Protein AF-A0ABD3YEL4-F1 (afdb_monomer)

Mean predicted aligned error: 6.43 Å

Radius of gyration: 12.54 Å; Cα contacts (8 Å, |Δi|>4): 92; chains: 1; bounding box: 40×21×30 Å

Structure (mmCIF, N/CA/C/O backbone):
data_AF-A0ABD3YEL4-F1
#
_entry.id   AF-A0ABD3YEL4-F1
#
loop_
_atom_site.group_PDB
_atom_site.id
_atom_site.type_symbol
_atom_site.label_atom_id
_atom_site.label_alt_id
_atom_site.label_comp_id
_atom_site.label_asym_id
_atom_site.label_entity_id
_atom_site.label_seq_id
_atom_site.pdbx_PDB_ins_code
_atom_site.Cartn_x
_atom_site.Cartn_y
_atom_site.Cartn_z
_atom_site.occupancy
_atom_site.B_iso_or_equiv
_atom_site.auth_seq_id
_atom_site.auth_comp_id
_atom_site.auth_asym_id
_atom_site.auth_atom_id
_atom_site.pdbx_PDB_model_num
ATOM 1 N N . MET A 1 1 ? -4.572 7.238 11.985 1.00 77.75 1 MET A N 1
ATOM 2 C CA . MET A 1 1 ? -4.334 7.391 10.545 1.00 77.75 1 MET A CA 1
ATOM 3 C C . MET A 1 1 ? -3.637 6.152 10.047 1.00 77.75 1 MET A C 1
ATOM 5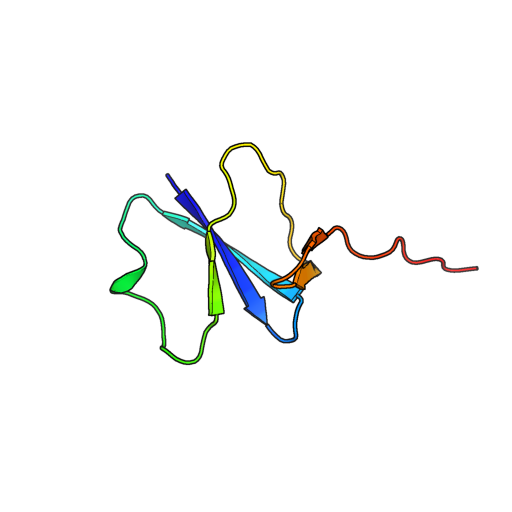 O O . MET A 1 1 ? -2.571 5.830 10.543 1.00 77.75 1 MET A O 1
ATOM 9 N N . THR A 1 2 ? -4.276 5.445 9.128 1.00 84.81 2 THR A N 1
ATOM 10 C CA . THR A 1 2 ? -3.727 4.281 8.442 1.00 84.81 2 THR A CA 1
ATOM 11 C C . THR A 1 2 ? -3.526 4.668 6.985 1.00 84.81 2 THR A C 1
ATOM 13 O O . THR A 1 2 ? -4.425 5.235 6.352 1.00 84.81 2 THR A O 1
ATOM 16 N N . LEU A 1 3 ? -2.334 4.394 6.467 1.00 89.00 3 LEU A N 1
ATOM 17 C CA . LEU A 1 3 ? -1.982 4.650 5.080 1.00 89.00 3 LEU A CA 1
ATOM 18 C C . LEU A 1 3 ? -2.286 3.409 4.247 1.00 89.00 3 LEU A C 1
ATOM 20 O O . LEU A 1 3 ? -1.948 2.293 4.627 1.00 89.00 3 LEU A O 1
ATOM 24 N N . TYR A 1 4 ? -2.891 3.602 3.083 1.00 90.19 4 TYR A N 1
ATOM 25 C CA . TYR A 1 4 ? -3.166 2.518 2.154 1.00 90.19 4 TYR A CA 1
ATOM 26 C C . TYR A 1 4 ? -2.651 2.857 0.769 1.00 90.19 4 TYR A C 1
ATOM 28 O O . TYR A 1 4 ? -2.771 3.985 0.291 1.00 90.19 4 TYR A O 1
ATOM 36 N N . ALA A 1 5 ? -2.116 1.845 0.104 1.00 92.19 5 ALA A N 1
ATOM 37 C CA . ALA A 1 5 ? -1.649 1.914 -1.263 1.00 92.19 5 ALA A CA 1
ATOM 38 C C . ALA A 1 5 ? -2.660 1.253 -2.196 1.00 92.19 5 ALA A C 1
ATOM 40 O O . ALA A 1 5 ? -3.001 0.076 -2.035 1.00 92.19 5 ALA A O 1
ATOM 41 N N . ARG A 1 6 ? -3.106 1.990 -3.215 1.00 92.44 6 ARG A N 1
ATOM 42 C CA . ARG A 1 6 ? -3.863 1.406 -4.319 1.00 92.44 6 ARG A CA 1
ATOM 43 C C . ARG A 1 6 ? -2.909 0.708 -5.265 1.00 92.44 6 ARG A C 1
ATOM 45 O O . ARG A 1 6 ? -2.038 1.347 -5.849 1.00 92.44 6 ARG A O 1
ATOM 52 N N . ILE A 1 7 ? -3.125 -0.581 -5.473 1.00 92.06 7 ILE A N 1
ATOM 53 C CA . ILE A 1 7 ? -2.350 -1.385 -6.405 1.00 92.06 7 ILE A CA 1
ATOM 54 C C . ILE A 1 7 ? -3.077 -1.450 -7.748 1.00 92.06 7 ILE A C 1
ATOM 56 O O . ILE A 1 7 ? -4.217 -1.912 -7.834 1.00 92.06 7 ILE A O 1
ATOM 60 N N . GLN A 1 8 ? -2.402 -1.009 -8.804 1.00 91.19 8 GLN A N 1
ATOM 61 C CA . GLN A 1 8 ? -2.851 -1.099 -10.188 1.00 91.19 8 GLN A CA 1
ATOM 62 C C . GLN A 1 8 ? -1.710 -1.653 -11.041 1.00 91.19 8 GLN A C 1
ATOM 64 O O . GLN A 1 8 ? -0.583 -1.177 -10.945 1.00 91.19 8 GLN A O 1
ATOM 69 N N . ASP A 1 9 ? -1.985 -2.697 -11.827 1.00 90.12 9 ASP A N 1
ATOM 70 C CA . ASP A 1 9 ? -0.982 -3.351 -12.685 1.00 90.12 9 ASP A CA 1
ATOM 71 C C . ASP A 1 9 ? 0.303 -3.770 -11.928 1.00 90.12 9 ASP A C 1
ATOM 73 O O . ASP A 1 9 ? 1.413 -3.715 -12.453 1.00 90.12 9 ASP A O 1
ATOM 77 N N . GLY A 1 10 ? 0.155 -4.179 -10.659 1.00 90.00 10 GLY A N 1
ATOM 78 C CA . GLY A 1 10 ? 1.269 -4.593 -9.793 1.00 90.00 10 GLY A CA 1
ATOM 79 C C . GLY A 1 10 ? 2.102 -3.442 -9.219 1.00 90.00 10 GLY A C 1
ATOM 80 O O . GLY A 1 10 ? 3.160 -3.690 -8.643 1.00 90.00 10 GLY A O 1
ATOM 81 N N . LYS A 1 11 ? 1.639 -2.195 -9.357 1.00 92.62 11 LYS A N 1
ATOM 82 C CA . LYS A 1 11 ? 2.307 -0.987 -8.866 1.00 92.62 11 LYS A CA 1
ATOM 83 C C . LYS A 1 11 ? 1.421 -0.176 -7.937 1.00 92.62 11 LYS A C 1
ATOM 85 O O . LYS A 1 11 ? 0.201 -0.183 -8.074 1.00 92.62 11 LYS A O 1
ATOM 90 N N . VAL A 1 12 ? 2.042 0.560 -7.026 1.00 93.56 12 VAL A N 1
ATOM 91 C CA . VAL A 1 12 ? 1.387 1.584 -6.217 1.00 93.56 12 VAL A CA 1
ATOM 92 C C . VAL A 1 12 ? 1.003 2.741 -7.130 1.00 93.56 12 VAL A C 1
ATOM 94 O O . VAL A 1 12 ? 1.857 3.494 -7.591 1.00 93.56 12 VAL A O 1
ATOM 97 N N . PHE A 1 13 ? -0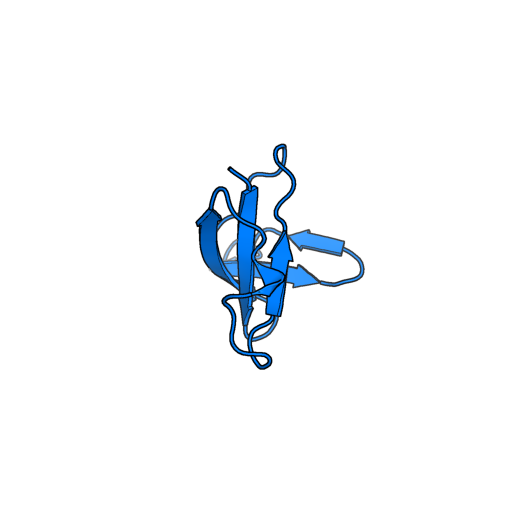.291 2.871 -7.396 1.00 92.44 13 PHE A N 1
ATOM 98 C CA . PHE A 1 13 ? -0.840 3.957 -8.197 1.00 92.44 13 PHE A CA 1
ATOM 99 C C . PHE A 1 13 ? -1.038 5.224 -7.365 1.00 92.44 13 PHE A C 1
ATOM 101 O O . PHE A 1 13 ? -0.695 6.317 -7.798 1.00 92.44 13 PHE A O 1
ATOM 108 N N . GLU A 1 14 ? -1.609 5.088 -6.169 1.00 91.94 14 GLU A N 1
ATOM 109 C CA . GLU A 1 14 ? -1.831 6.208 -5.256 1.00 91.94 14 GLU A CA 1
ATOM 110 C C . GLU A 1 14 ? -1.771 5.748 -3.803 1.00 91.94 14 GLU A C 1
ATOM 112 O O . GLU A 1 14 ? -1.956 4.567 -3.499 1.00 91.94 14 GLU A O 1
ATOM 117 N N . LEU A 1 15 ? -1.513 6.708 -2.922 1.00 91.19 15 LEU A N 1
ATOM 118 C CA . LEU A 1 15 ? -1.502 6.534 -1.479 1.00 91.19 15 LEU A CA 1
ATOM 119 C C . LEU A 1 15 ? -2.643 7.352 -0.889 1.00 91.19 15 LEU A C 1
ATOM 121 O O . LEU A 1 15 ? -2.832 8.510 -1.263 1.00 91.19 15 LEU A O 1
ATOM 125 N N . PHE A 1 16 ? -3.386 6.753 0.030 1.00 88.75 16 PHE A N 1
ATOM 126 C CA . PHE A 1 16 ? -4.510 7.392 0.690 1.00 88.75 16 PHE A CA 1
ATOM 127 C C . PHE A 1 16 ? -4.439 7.138 2.190 1.00 88.75 16 PHE A C 1
ATOM 129 O O . PHE A 1 16 ? -4.398 5.993 2.635 1.00 88.75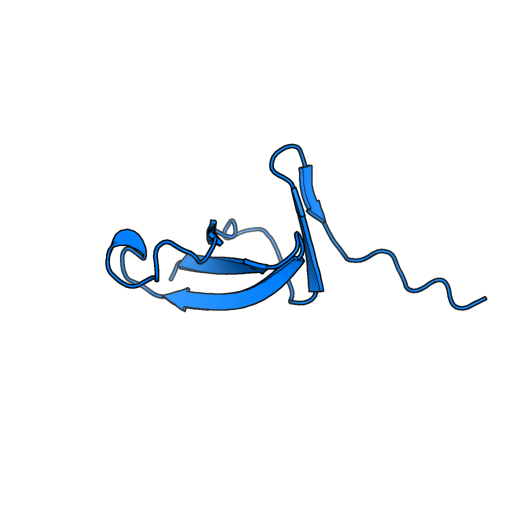 16 PHE A O 1
ATOM 136 N N . GLU A 1 17 ? -4.424 8.216 2.964 1.00 88.44 17 GLU A N 1
ATOM 137 C CA . GLU A 1 17 ? -4.389 8.178 4.422 1.00 88.44 17 GLU A CA 1
ATOM 138 C C . GLU A 1 17 ? -5.787 8.448 4.975 1.00 88.44 17 GLU A C 1
ATOM 140 O O . GLU A 1 17 ? -6.475 9.378 4.546 1.00 88.44 17 GLU A O 1
ATOM 145 N N . THR A 1 18 ? -6.235 7.623 5.917 1.00 84.75 18 THR A N 1
ATOM 146 C CA . THR A 1 18 ? -7.547 7.796 6.5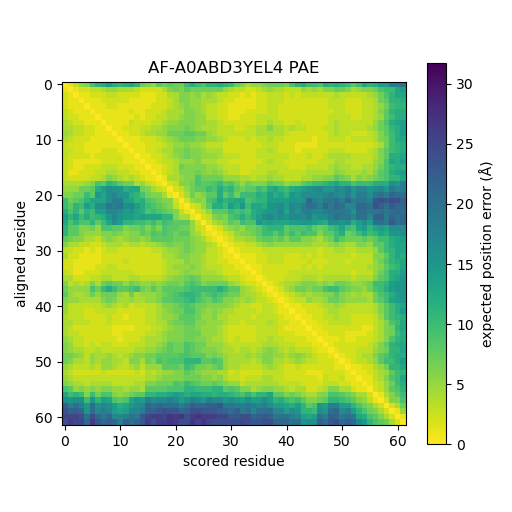42 1.00 84.75 18 THR A CA 1
ATOM 147 C C . THR A 1 18 ? -7.572 7.297 7.979 1.00 84.75 18 THR A C 1
ATOM 149 O O . THR A 1 18 ? -6.758 6.472 8.380 1.00 84.75 18 THR A O 1
ATOM 152 N N . ASP A 1 19 ? -8.515 7.799 8.770 1.00 79.38 19 ASP A N 1
ATOM 153 C CA . ASP A 1 19 ? -8.750 7.370 10.154 1.00 79.38 19 ASP A CA 1
ATOM 154 C C . ASP A 1 19 ? -9.887 6.338 1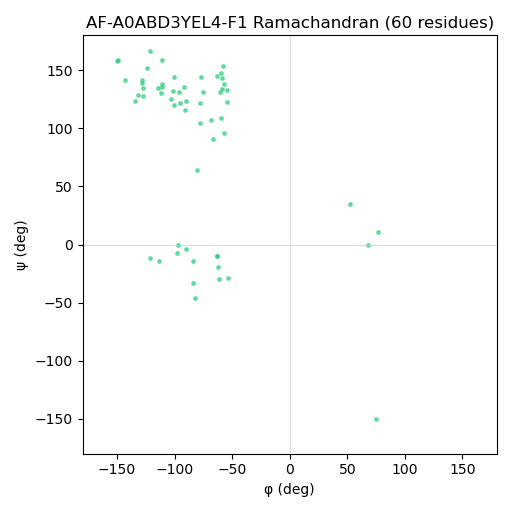0.288 1.00 79.38 19 ASP A C 1
ATOM 156 O O . ASP A 1 19 ? -10.192 5.918 11.402 1.00 79.38 19 ASP A O 1
ATOM 160 N N . GLY A 1 20 ? -10.533 5.947 9.181 1.00 67.81 20 GLY A N 1
ATOM 161 C CA . GLY A 1 20 ? -11.661 5.005 9.165 1.00 67.81 20 GLY A CA 1
ATOM 162 C C . GLY A 1 20 ? -11.345 3.648 8.526 1.00 67.81 20 GLY A C 1
ATOM 163 O O . GLY A 1 20 ? -10.431 3.530 7.710 1.00 67.81 20 GLY A O 1
ATOM 164 N N . ASP A 1 21 ? -12.138 2.625 8.860 1.00 65.62 21 ASP A N 1
ATOM 165 C CA . ASP A 1 21 ? -12.094 1.306 8.219 1.00 65.62 21 ASP A CA 1
ATOM 166 C C . ASP A 1 21 ? -12.390 1.429 6.714 1.00 65.62 21 ASP A C 1
ATOM 168 O O . ASP A 1 21 ? -13.517 1.680 6.282 1.00 65.62 21 ASP A O 1
ATOM 172 N N . MET A 1 22 ? -11.365 1.225 5.885 1.00 63.72 22 MET A N 1
ATOM 173 C CA . MET A 1 22 ? -11.454 1.325 4.424 1.00 63.72 22 MET A CA 1
ATOM 174 C C . MET A 1 22 ? -12.403 0.306 3.771 1.00 63.72 22 MET A C 1
ATOM 176 O O . MET A 1 22 ? -12.718 0.424 2.587 1.00 63.72 22 MET A O 1
ATOM 180 N N . ALA A 1 23 ? -12.891 -0.682 4.523 1.00 57.53 23 ALA A N 1
ATOM 181 C CA . ALA A 1 23 ? -13.748 -1.748 4.014 1.00 57.53 23 ALA A CA 1
ATOM 182 C C . ALA A 1 23 ? -15.102 -1.258 3.456 1.00 57.53 23 ALA A C 1
ATOM 184 O O . ALA A 1 23 ? -15.716 -1.970 2.663 1.00 57.53 23 ALA A O 1
ATOM 185 N N . GLU A 1 24 ? -15.563 -0.054 3.817 1.00 56.16 24 GLU A N 1
ATOM 186 C CA . GLU A 1 24 ? -16.888 0.449 3.416 1.00 56.16 24 GLU A CA 1
ATOM 187 C C . GLU A 1 24 ? -16.884 1.385 2.190 1.00 56.16 24 GLU A C 1
ATOM 189 O O . GLU A 1 24 ? -17.955 1.729 1.689 1.00 56.16 24 GLU A O 1
ATOM 194 N N . VAL A 1 25 ? -15.717 1.801 1.674 1.00 59.19 25 VAL A N 1
ATOM 195 C CA . VAL A 1 25 ? -15.628 2.942 0.730 1.00 59.19 25 VAL A CA 1
ATOM 196 C C . VAL A 1 25 ? -15.021 2.650 -0.646 1.00 59.19 25 VAL A C 1
ATOM 198 O O . VAL A 1 25 ? -15.166 3.479 -1.546 1.00 59.19 25 VAL A O 1
ATOM 201 N N . PHE A 1 26 ? -14.389 1.495 -0.876 1.00 71.38 26 PHE A N 1
ATOM 202 C CA . PHE A 1 26 ? -13.723 1.237 -2.161 1.00 71.38 26 PHE A CA 1
ATOM 203 C C . PHE A 1 26 ? -14.522 0.365 -3.124 1.00 71.38 26 PHE A C 1
ATOM 205 O O . PHE A 1 26 ? -15.205 -0.587 -2.749 1.00 71.38 26 PHE A O 1
ATOM 212 N N . HIS A 1 27 ? -14.396 0.679 -4.417 1.00 73.62 27 HIS A N 1
ATOM 213 C CA . HIS A 1 27 ? -14.908 -0.176 -5.480 1.00 73.62 27 HIS A CA 1
ATOM 214 C C . HIS A 1 27 ? -14.263 -1.569 -5.384 1.00 73.62 27 HIS A C 1
ATOM 216 O O . HIS A 1 27 ? -13.037 -1.649 -5.330 1.00 73.62 27 HIS A O 1
ATOM 222 N N . PRO A 1 28 ? -15.039 -2.667 -5.480 1.00 75.62 28 PRO A N 1
ATOM 223 C CA . PRO A 1 28 ? -14.521 -4.036 -5.358 1.00 75.62 28 PRO A CA 1
ATOM 224 C C . PRO A 1 28 ? -13.520 -4.424 -6.460 1.00 75.62 28 PRO A C 1
ATOM 226 O O . PRO A 1 28 ? -12.885 -5.469 -6.382 1.00 75.62 28 PRO A O 1
ATOM 229 N N . ALA A 1 29 ? -13.385 -3.595 -7.498 1.00 82.75 29 ALA A N 1
ATOM 230 C CA . ALA A 1 29 ? -12.395 -3.754 -8.556 1.00 82.75 29 ALA A CA 1
ATOM 231 C C . ALA A 1 29 ? -11.012 -3.169 -8.202 1.00 82.75 29 ALA A C 1
ATOM 233 O O . ALA A 1 29 ? -10.048 -3.437 -8.915 1.00 82.75 29 ALA A O 1
ATOM 234 N N . LEU A 1 30 ? -10.902 -2.351 -7.149 1.00 84.31 30 LEU A N 1
ATOM 235 C CA . LEU A 1 30 ? -9.647 -1.724 -6.740 1.00 84.31 30 LEU A CA 1
ATOM 236 C C . LEU A 1 30 ? -8.985 -2.546 -5.636 1.00 84.31 30 LEU A C 1
ATOM 238 O O . LEU A 1 30 ? -9.617 -2.880 -4.636 1.00 84.31 30 LEU A O 1
ATOM 242 N N . LYS A 1 31 ? -7.693 -2.835 -5.801 1.00 88.31 31 LYS A N 1
ATOM 243 C CA . LYS A 1 31 ? -6.890 -3.500 -4.776 1.00 88.31 31 LYS A CA 1
ATOM 244 C C . LYS A 1 31 ? -6.250 -2.439 -3.890 1.00 88.31 31 LYS A C 1
ATOM 246 O O . LYS A 1 31 ? -5.436 -1.658 -4.370 1.00 88.31 31 LYS A O 1
ATOM 251 N N . TRP A 1 32 ? -6.618 -2.425 -2.618 1.00 88.75 32 TRP A N 1
ATOM 252 C CA . TRP A 1 32 ? -6.007 -1.574 -1.601 1.00 88.75 32 TRP A CA 1
ATOM 253 C C . TRP A 1 32 ? -5.233 -2.445 -0.630 1.00 88.75 32 TRP A C 1
ATOM 255 O O . TRP A 1 32 ? -5.711 -3.507 -0.231 1.00 88.75 32 TRP A O 1
ATOM 265 N N . VAL A 1 33 ? -4.025 -2.015 -0.293 1.00 89.75 33 VAL A N 1
ATOM 266 C CA . VAL A 1 33 ? -3.146 -2.722 0.633 1.00 89.75 33 VAL A CA 1
ATOM 267 C C . VAL A 1 33 ? -2.711 -1.746 1.708 1.00 89.75 33 VAL A C 1
ATOM 269 O O . VAL A 1 33 ? -2.237 -0.656 1.393 1.00 89.75 33 VAL A O 1
ATOM 272 N N . GLU A 1 34 ? -2.893 -2.136 2.964 1.00 90.50 34 GLU A N 1
ATOM 273 C CA . GLU A 1 34 ? -2.416 -1.372 4.111 1.00 90.50 34 GLU A CA 1
ATOM 274 C C . GLU A 1 34 ? -0.890 -1.237 4.051 1.00 90.50 34 GLU A C 1
ATOM 276 O O . GLU A 1 34 ? -0.167 -2.211 3.816 1.00 90.50 34 GLU A O 1
ATOM 281 N N . VAL A 1 35 ? -0.409 -0.010 4.222 1.00 90.12 35 VAL A N 1
ATOM 282 C CA . VAL A 1 35 ? 1.011 0.293 4.344 1.00 90.12 35 VAL A CA 1
ATOM 283 C C . VAL A 1 35 ? 1.365 0.221 5.829 1.00 90.12 35 VAL A C 1
ATOM 285 O O . VAL A 1 35 ? 0.742 0.928 6.620 1.00 90.12 35 VAL A O 1
ATOM 288 N N . PRO A 1 36 ? 2.346 -0.609 6.225 1.00 88.44 36 PRO A N 1
ATOM 289 C CA . PRO A 1 36 ? 2.802 -0.660 7.611 1.00 88.44 36 PRO A CA 1
ATOM 290 C C . 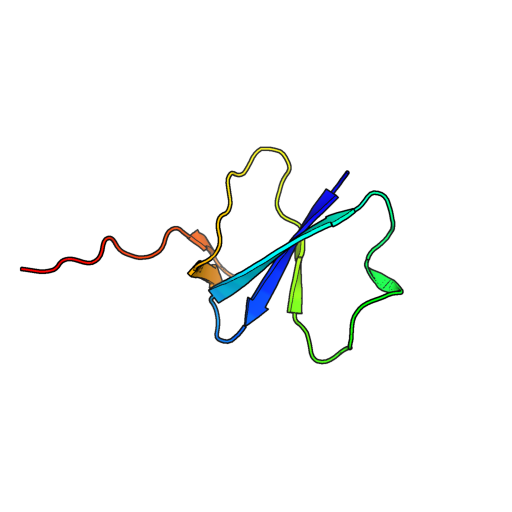PRO A 1 36 ? 3.264 0.725 8.080 1.00 88.44 36 PRO A C 1
ATOM 292 O O . PRO A 1 36 ? 3.999 1.380 7.346 1.00 88.44 36 PRO A O 1
ATOM 295 N N . ASP A 1 37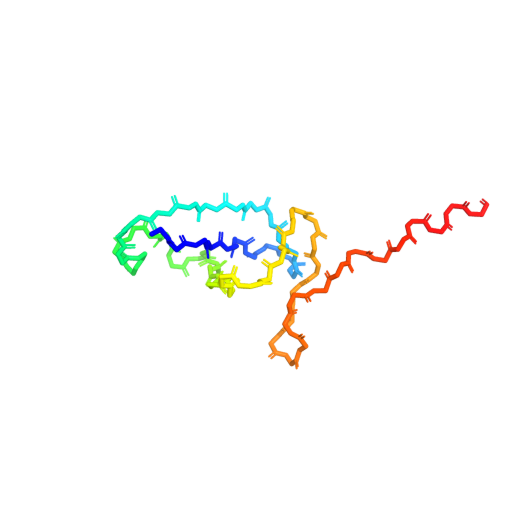 ? 2.919 1.141 9.303 1.00 82.19 37 ASP A N 1
ATOM 296 C CA . ASP A 1 37 ? 3.283 2.465 9.849 1.00 82.19 37 ASP A CA 1
ATOM 297 C C . ASP A 1 37 ? 4.792 2.781 9.791 1.00 82.19 37 ASP A C 1
ATOM 299 O O . ASP A 1 37 ? 5.191 3.938 9.691 1.00 82.19 37 ASP A O 1
ATOM 303 N N . GLU A 1 38 ? 5.647 1.757 9.850 1.00 82.38 38 GLU A N 1
ATOM 304 C CA . GLU A 1 38 ? 7.110 1.897 9.810 1.00 82.38 38 GLU A CA 1
ATOM 305 C C . GLU A 1 38 ? 7.694 1.837 8.383 1.00 82.38 38 GLU A C 1
ATOM 307 O O . GLU A 1 38 ? 8.906 1.979 8.207 1.00 82.38 38 GLU A O 1
ATOM 312 N N . ALA A 1 39 ? 6.867 1.597 7.359 1.00 82.75 39 ALA A N 1
ATOM 313 C CA . ALA A 1 39 ? 7.303 1.437 5.976 1.00 82.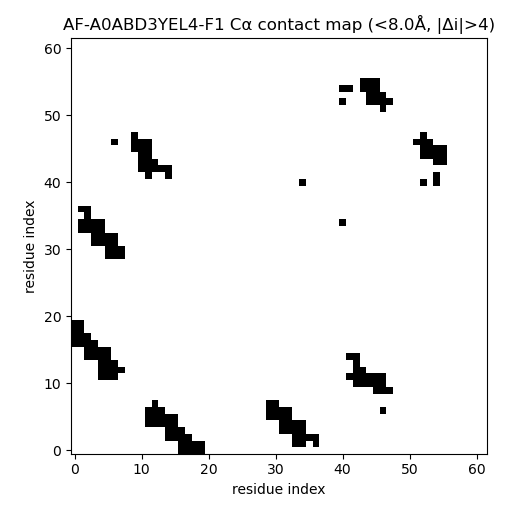75 39 ALA A CA 1
ATOM 314 C C . ALA A 1 39 ? 7.086 2.718 5.158 1.00 82.75 39 ALA A C 1
ATOM 316 O O . ALA A 1 39 ? 5.960 3.157 4.934 1.00 82.75 39 ALA A O 1
ATOM 317 N N . GLU A 1 40 ? 8.169 3.273 4.615 1.00 85.00 40 GLU A N 1
ATOM 318 C CA . GLU A 1 40 ? 8.084 4.332 3.609 1.00 85.00 40 GLU A CA 1
ATOM 319 C C . GLU A 1 40 ? 7.749 3.718 2.243 1.00 85.00 40 GLU A C 1
ATOM 321 O O . GLU A 1 40 ? 8.599 3.102 1.601 1.00 85.00 40 GLU A O 1
ATOM 326 N N . VAL A 1 41 ? 6.502 3.875 1.798 1.00 89.94 41 VAL A N 1
ATOM 327 C CA . VAL A 1 41 ? 6.042 3.475 0.461 1.00 89.94 41 VAL A CA 1
ATOM 328 C C . VAL A 1 41 ? 5.736 4.730 -0.344 1.00 89.94 41 VAL A C 1
ATOM 330 O O . VAL A 1 41 ? 5.126 5.665 0.168 1.00 89.94 41 VAL A O 1
ATOM 333 N N . PHE A 1 42 ? 6.123 4.740 -1.619 1.00 90.25 42 PHE A N 1
ATOM 334 C CA . PHE A 1 42 ? 5.831 5.840 -2.536 1.00 90.25 42 PHE A CA 1
ATOM 335 C C . PHE A 1 42 ? 5.034 5.349 -3.746 1.00 90.25 42 PHE A C 1
ATOM 337 O O . PHE A 1 42 ? 4.924 4.149 -4.006 1.00 90.25 42 PHE A O 1
ATOM 344 N N . GLN A 1 43 ? 4.478 6.295 -4.503 1.00 91.19 43 GLN A N 1
ATOM 345 C CA . GLN A 1 43 ? 3.908 6.000 -5.819 1.00 91.19 43 GLN A CA 1
ATOM 346 C C . GLN A 1 43 ? 4.975 5.373 -6.734 1.00 91.19 43 GLN A C 1
ATOM 348 O O . GLN A 1 43 ? 6.173 5.566 -6.523 1.00 91.19 43 GLN A O 1
ATOM 353 N N . ASP A 1 44 ? 4.529 4.577 -7.706 1.00 90.44 44 ASP A N 1
ATOM 354 C CA . ASP A 1 44 ? 5.350 3.784 -8.637 1.00 90.44 44 ASP A CA 1
ATOM 355 C C . ASP A 1 44 ? 6.131 2.608 -8.028 1.00 90.44 44 ASP A C 1
ATOM 357 O O . ASP A 1 44 ? 6.779 1.853 -8.760 1.00 90.44 44 ASP A O 1
ATOM 361 N N . TRP A 1 45 ? 6.029 2.377 -6.718 1.00 93.25 45 TRP A N 1
ATOM 362 C CA . TRP A 1 45 ? 6.587 1.176 -6.096 1.00 93.25 45 TRP A CA 1
ATOM 363 C C . TRP A 1 45 ? 5.914 -0.087 -6.626 1.00 93.25 45 TRP A C 1
ATOM 365 O O . TRP A 1 45 ? 4.717 -0.110 -6.898 1.00 93.25 45 TRP A O 1
ATOM 375 N N . LEU A 1 46 ? 6.685 -1.160 -6.760 1.00 93.06 46 LEU A N 1
ATOM 376 C CA . LEU A 1 46 ? 6.163 -2.474 -7.113 1.00 93.06 46 LEU A CA 1
ATOM 377 C C . LEU A 1 46 ? 5.516 -3.104 -5.879 1.00 93.06 46 LEU A C 1
ATOM 379 O O . LEU A 1 46 ? 6.006 -2.954 -4.761 1.00 93.06 46 LEU A O 1
ATOM 383 N N . TRP A 1 47 ? 4.432 -3.846 -6.075 1.00 92.44 47 TRP A N 1
ATOM 384 C CA . TRP A 1 47 ? 3.797 -4.612 -5.011 1.00 92.44 47 TRP A CA 1
ATOM 385 C C . TRP A 1 47 ? 3.605 -6.066 -5.426 1.00 92.44 47 TRP A C 1
ATOM 387 O O . TRP A 1 47 ? 3.171 -6.369 -6.538 1.00 92.44 47 TRP A O 1
ATOM 397 N N . SER A 1 48 ? 3.934 -6.989 -4.527 1.00 90.56 48 SER A N 1
ATOM 398 C CA . SER A 1 48 ? 3.774 -8.429 -4.738 1.00 90.56 48 SER A CA 1
ATOM 399 C C . SER A 1 48 ? 3.343 -9.120 -3.452 1.00 90.56 48 SER A C 1
ATOM 401 O O . SER A 1 48 ? 3.856 -8.807 -2.384 1.00 90.56 48 SER A O 1
ATOM 403 N N . GLU A 1 49 ? 2.461 -10.114 -3.551 1.00 86.81 49 GLU A N 1
ATOM 404 C CA . GLU A 1 49 ? 1.960 -10.862 -2.382 1.00 86.81 49 GLU A CA 1
ATOM 405 C C . GLU A 1 49 ? 3.073 -11.599 -1.625 1.00 86.81 49 GLU A C 1
ATOM 407 O O . GLU A 1 49 ? 2.997 -11.753 -0.412 1.00 86.81 49 GLU A O 1
ATOM 412 N N . GLU A 1 50 ? 4.132 -12.007 -2.327 1.00 88.88 50 GLU A N 1
ATOM 413 C CA . GLU A 1 50 ? 5.259 -12.736 -1.738 1.00 88.88 50 GLU A CA 1
ATOM 414 C C . GLU A 1 50 ? 6.319 -11.826 -1.100 1.00 88.88 50 GLU A C 1
ATOM 416 O O . GLU A 1 50 ? 6.975 -12.227 -0.141 1.00 88.88 50 GLU A O 1
ATOM 421 N N . LYS A 1 51 ? 6.531 -10.624 -1.653 1.00 87.00 51 LYS A N 1
ATOM 422 C CA . LYS A 1 51 ? 7.649 -9.734 -1.277 1.00 87.00 51 LYS A CA 1
ATOM 423 C C . LYS A 1 51 ? 7.215 -8.434 -0.600 1.00 87.00 51 LYS A C 1
ATOM 425 O O . LYS A 1 51 ? 8.055 -7.757 -0.018 1.00 87.00 51 LYS A O 1
ATOM 430 N N . GLY A 1 52 ? 5.932 -8.088 -0.663 1.00 90.50 52 GLY A N 1
ATOM 431 C CA . GLY A 1 52 ? 5.410 -6.804 -0.212 1.00 90.50 52 GLY A CA 1
ATOM 432 C C . GLY A 1 52 ? 5.745 -5.662 -1.172 1.00 90.50 52 GLY A C 1
ATOM 433 O O . GLY A 1 52 ? 5.836 -5.855 -2.388 1.00 90.50 52 GLY A O 1
ATOM 434 N N . PHE A 1 53 ? 5.886 -4.462 -0.611 1.00 91.06 53 PHE A N 1
ATOM 435 C CA . PHE A 1 53 ? 6.268 -3.256 -1.337 1.00 91.06 53 PHE A CA 1
ATOM 436 C C . PHE A 1 53 ? 7.761 -3.272 -1.664 1.00 91.06 53 PHE A C 1
ATOM 438 O O . PHE A 1 53 ? 8.598 -3.510 -0.795 1.00 91.06 53 PHE A O 1
ATOM 445 N N . MET A 1 54 ? 8.097 -2.992 -2.917 1.00 91.44 54 MET A N 1
ATOM 446 C CA . MET A 1 54 ? 9.466 -2.913 -3.402 1.00 91.44 54 MET A CA 1
ATOM 447 C C . MET A 1 54 ? 9.666 -1.585 -4.135 1.00 91.44 54 MET A C 1
ATOM 449 O O . MET A 1 54 ? 8.790 -1.183 -4.905 1.00 91.44 54 MET A O 1
ATOM 453 N N . PRO A 1 55 ? 10.808 -0.906 -3.945 1.00 89.94 55 PRO A N 1
ATOM 454 C CA . PRO A 1 55 ? 11.115 0.283 -4.722 1.00 89.94 55 PRO A CA 1
ATOM 455 C C . PRO A 1 55 ? 11.149 -0.063 -6.218 1.00 89.94 55 PRO A C 1
ATOM 457 O O . PRO A 1 55 ? 11.521 -1.189 -6.574 1.00 89.94 55 PRO A O 1
ATOM 460 N N . PRO A 1 56 ? 10.764 0.873 -7.103 1.00 84.75 56 PRO A N 1
ATOM 461 C CA . PRO A 1 56 ? 10.961 0.675 -8.530 1.00 84.75 56 PRO A CA 1
ATOM 462 C C . PRO A 1 56 ? 12.455 0.464 -8.795 1.00 84.75 56 PRO A C 1
ATOM 464 O O . PRO A 1 56 ? 13.301 1.060 -8.120 1.00 84.75 56 PRO A O 1
ATOM 467 N N . GLU A 1 57 ? 12.791 -0.409 -9.746 1.00 79.56 57 GLU A N 1
ATOM 468 C CA . GLU A 1 57 ? 14.186 -0.584 -10.146 1.00 79.56 57 GLU A CA 1
ATOM 469 C C . GLU A 1 57 ? 14.755 0.790 -10.535 1.00 79.56 57 GLU A C 1
ATOM 471 O O . GLU A 1 57 ? 14.066 1.538 -11.238 1.00 79.56 57 GLU A O 1
ATOM 476 N N . PRO A 1 58 ? 15.958 1.165 -10.054 1.00 71.19 58 PRO A N 1
ATOM 477 C CA . PRO A 1 58 ? 16.573 2.412 -10.472 1.00 71.19 58 PRO A CA 1
ATOM 478 C C . PRO A 1 58 ? 16.634 2.380 -11.993 1.00 71.19 58 PRO A C 1
ATOM 480 O O . PRO A 1 58 ? 17.160 1.420 -12.560 1.00 71.19 58 PRO A O 1
ATOM 483 N N . ASP A 1 59 ? 16.028 3.385 -12.625 1.00 61.16 59 ASP A N 1
ATOM 484 C CA . ASP A 1 59 ? 15.990 3.532 -14.074 1.00 61.16 59 ASP A CA 1
ATOM 485 C C . ASP A 1 59 ? 17.446 3.561 -14.543 1.00 61.16 59 ASP A C 1
ATOM 487 O O . ASP A 1 59 ? 18.149 4.566 -14.424 1.00 61.16 59 ASP A O 1
ATOM 491 N N . ASN A 1 60 ? 17.952 2.399 -14.953 1.00 54.12 60 ASN A N 1
ATOM 492 C CA . ASN A 1 60 ? 19.336 2.214 -15.345 1.00 54.12 60 ASN A CA 1
ATOM 493 C C . ASN A 1 60 ? 19.431 2.735 -16.785 1.00 54.12 60 ASN A C 1
ATOM 495 O O . ASN A 1 60 ? 19.623 1.963 -17.725 1.00 54.12 60 ASN A O 1
ATOM 499 N N . GLN A 1 61 ? 19.197 4.043 -16.964 1.00 51.44 61 GLN A N 1
ATOM 500 C CA . GLN A 1 61 ? 19.485 4.748 -18.208 1.00 51.44 61 GLN A CA 1
ATOM 501 C C . GLN A 1 61 ? 21.002 4.746 -18.363 1.00 51.44 61 GLN A C 1
ATOM 503 O O . GLN A 1 61 ? 21.708 5.585 -17.802 1.00 51.44 61 GLN A O 1
ATOM 508 N N . ALA A 1 62 ? 21.483 3.708 -19.042 1.00 46.78 62 ALA A N 1
ATOM 509 C CA . ALA A 1 62 ? 22.824 3.621 -19.594 1.00 46.78 62 ALA A CA 1
ATOM 510 C C . ALA A 1 62 ? 22.989 4.585 -20.776 1.00 46.78 62 ALA A C 1
ATOM 512 O O . ALA A 1 62 ? 21.999 4.790 -21.518 1.00 46.78 62 ALA A O 1
#

Secondary structure (DSSP, 8-state):
-EEEEEEETTEEEEEEEESS-GGGTS-TTSEEEEEPTT----TT-EEETTTEEEPPPP----

pLDDT: mean 82.65, std 12.1, range [46.78, 93.56]

Foldseek 3Di:
DWKKFWADPQWRADIDDDPDDPPPPDDPVIDIDTDPPPDDADGGWGADPVPGTHRDDPPPPD

Sequence (62 aa):
MTLYARIQDGKVFELFETDGDMAEVFHPALKWVEVPDEAEVFQDWLWSEEKGFMPPEPDNQA

Nearest PDB structures (foldseek):
  7ypx-assembly1_c  TM=7.426E-01  e=9.390E-02  uncultured cyanophage

Solvent-accessible surface area (backbone atoms only — not comparable to full-atom values): 4002 Å² total; per-residue (Å²): 116,50,42,29,32,33,48,50,98,51,19,24,68,44,77,50,74,40,83,66,80,65,88,82,74,65,60,92,88,60,46,73,41,79,47,56,95,90,55,94,79,58,69,63,17,34,49,42,96,9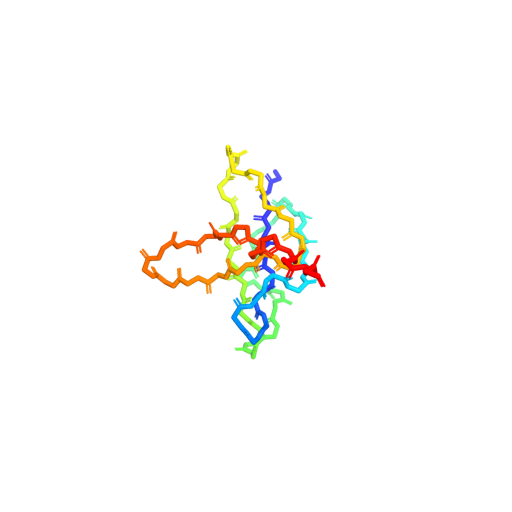0,73,44,78,37,77,54,76,76,83,78,82,121